Protein AF-A0A7S1RDR9-F1 (afdb_monomer_lite)

Sequence (151 aa):
TQREVLKDIGLEMDAVVDSVHASHREDQGEVDRATSLVANCDSQLSGIDASRENSHSRGSGHAQCRGTEQTLKAEMDAKCNLYHALVHGQKMPSCLPAYDPKPSLDALVGMHACLEKLVAWSVPLNASWAERKRECNEAAEKHGKMTEKCN

Foldseek 3Di:
DVVVVVVVVVVVVVVVVVVVVVVVVVVVVVVVVVVVVVVVVVVVVVVVVVVVVVVVVLVVVLVVLVVVLVVLVVQLVVLVVVLVCLVVVDDADPQADDDDPDDDPVRVVSNVVSVVVRCVRVVVSVVVNVVSVVSNVVSVVVSVVSVVVSD

Structure (mmCIF, N/CA/C/O backbone):
data_AF-A0A7S1RDR9-F1
#
_entry.id   AF-A0A7S1RDR9-F1
#
loop_
_atom_site.group_PDB
_atom_site.id
_atom_site.type_symbol
_atom_site.label_atom_id
_atom_site.label_alt_id
_atom_site.label_comp_id
_atom_site.label_asym_id
_atom_site.label_entity_id
_atom_site.label_seq_id
_atom_site.pdbx_PDB_ins_code
_atom_site.Cartn_x
_atom_site.Cartn_y
_atom_site.Cartn_z
_atom_site.occupancy
_atom_site.B_iso_or_equiv
_atom_site.auth_seq_id
_atom_site.auth_comp_id
_atom_site.auth_asym_id
_atom_site.auth_atom_id
_atom_site.pdbx_PDB_model_num
ATOM 1 N N . THR A 1 1 ? -53.525 -5.531 92.567 1.00 71.38 1 THR A N 1
ATOM 2 C CA . THR A 1 1 ? -54.566 -4.479 92.412 1.00 71.38 1 THR A CA 1
ATOM 3 C C . THR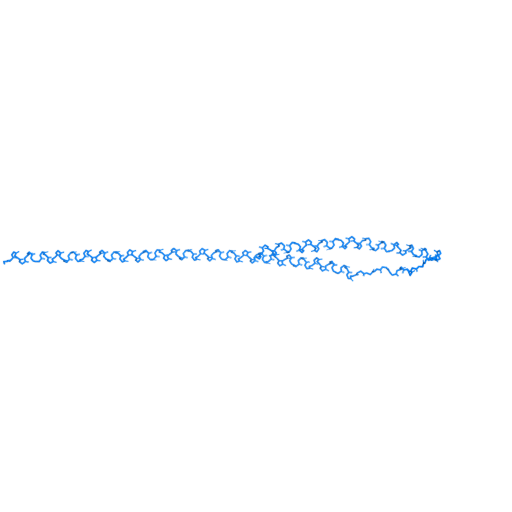 A 1 1 ? -54.708 -4.117 90.939 1.00 71.38 1 THR A C 1
ATOM 5 O O . THR A 1 1 ? -53.755 -4.308 90.199 1.00 71.38 1 THR A O 1
ATOM 8 N N . GLN A 1 2 ? -55.851 -3.584 90.479 1.00 73.25 2 GLN A N 1
ATOM 9 C CA . GLN A 1 2 ? -56.046 -3.140 89.075 1.00 73.25 2 GLN A CA 1
ATOM 10 C C . GLN A 1 2 ? -54.920 -2.219 88.561 1.00 73.25 2 GLN A C 1
ATOM 12 O O . GLN A 1 2 ? -54.588 -2.219 87.382 1.00 73.25 2 GLN A O 1
ATOM 17 N N . ARG A 1 3 ? -54.309 -1.458 89.472 1.00 76.94 3 ARG A N 1
ATOM 18 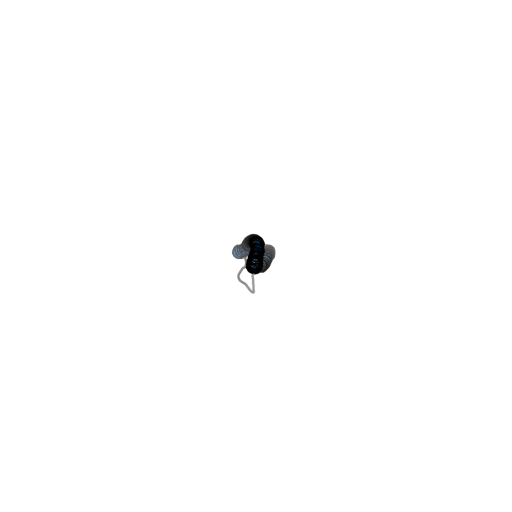C CA . ARG A 1 3 ? -53.209 -0.535 89.194 1.00 76.94 3 ARG A CA 1
ATOM 19 C C . ARG A 1 3 ? -51.888 -1.231 88.844 1.00 76.94 3 ARG A C 1
ATOM 21 O O . ARG A 1 3 ? -51.118 -0.676 88.075 1.00 76.94 3 ARG A O 1
ATOM 28 N N . GLU A 1 4 ? -51.631 -2.418 89.391 1.00 79.94 4 GLU A N 1
ATOM 29 C CA . GLU A 1 4 ? -50.456 -3.233 89.036 1.00 79.94 4 GLU A CA 1
ATOM 30 C C . GLU A 1 4 ? -50.623 -3.839 87.643 1.00 79.94 4 GLU A C 1
ATOM 32 O O . GLU A 1 4 ? -49.720 -3.729 86.829 1.00 79.94 4 GLU A O 1
ATOM 37 N N . VAL A 1 5 ? -51.821 -4.334 87.316 1.00 81.69 5 VAL A N 1
ATOM 38 C CA . VAL A 1 5 ? -52.129 -4.876 85.980 1.00 81.69 5 VAL A CA 1
ATOM 39 C C . VAL A 1 5 ? -51.944 -3.819 84.885 1.00 81.69 5 VAL A C 1
ATOM 41 O O . VAL A 1 5 ? -51.345 -4.095 83.854 1.00 81.69 5 VAL A O 1
ATOM 44 N N . LEU A 1 6 ? -52.407 -2.584 85.109 1.00 84.88 6 LEU A N 1
ATOM 45 C CA . LEU A 1 6 ? -52.197 -1.482 84.158 1.00 84.88 6 LEU A CA 1
ATOM 46 C C . LEU A 1 6 ? -50.719 -1.094 84.007 1.00 84.88 6 LEU A C 1
ATOM 48 O O . LEU A 1 6 ? -50.311 -0.651 82.937 1.00 84.88 6 LEU A O 1
ATOM 52 N N . LYS A 1 7 ? -49.924 -1.249 85.070 1.00 88.38 7 LYS A N 1
ATOM 53 C CA . LYS A 1 7 ? -48.483 -0.988 85.037 1.00 88.38 7 LYS A CA 1
ATOM 54 C C . LYS A 1 7 ? -47.752 -2.057 84.223 1.00 88.38 7 LYS A C 1
ATOM 56 O O . LYS A 1 7 ? -46.906 -1.700 83.412 1.00 88.38 7 LYS A O 1
ATOM 61 N N . ASP A 1 8 ? -48.110 -3.324 84.405 1.00 86.88 8 ASP A N 1
ATOM 62 C CA . ASP A 1 8 ? -47.525 -4.441 83.657 1.00 86.88 8 ASP A CA 1
ATOM 63 C C . ASP A 1 8 ? -47.877 -4.357 82.164 1.00 86.88 8 ASP A C 1
ATOM 65 O O . ASP A 1 8 ? -46.992 -4.490 81.325 1.00 86.88 8 ASP A O 1
ATOM 69 N N . ILE A 1 9 ? -49.125 -4.002 81.825 1.00 87.69 9 ILE A N 1
ATOM 70 C CA . ILE A 1 9 ? -49.530 -3.724 80.433 1.00 87.69 9 ILE A CA 1
ATOM 71 C C . ILE A 1 9 ? -48.696 -2.583 79.834 1.00 87.69 9 ILE A C 1
ATOM 73 O O . ILE A 1 9 ? -48.272 -2.676 78.687 1.00 87.69 9 ILE A O 1
ATOM 77 N N . GLY A 1 10 ? -48.445 -1.513 80.596 1.00 89.25 10 GLY A N 1
ATOM 78 C CA . GLY A 1 10 ? -47.599 -0.406 80.142 1.00 89.25 10 GLY A CA 1
ATOM 79 C C . GLY A 1 10 ? -46.177 -0.858 79.797 1.00 89.25 10 GLY A C 1
ATOM 80 O O . GLY A 1 10 ? -45.672 -0.512 78.735 1.00 89.25 10 GLY A O 1
ATOM 81 N N . LEU A 1 11 ? -45.574 -1.697 80.644 1.00 91.56 11 LEU A N 1
ATOM 82 C CA . LEU A 1 11 ? -44.238 -2.253 80.406 1.00 91.56 11 LEU A CA 1
ATOM 83 C C . LEU A 1 11 ? -44.195 -3.179 79.182 1.00 91.56 11 LEU A C 1
ATOM 85 O O . LEU A 1 11 ? -43.230 -3.141 78.421 1.00 91.56 11 LEU A O 1
ATOM 89 N N . GLU A 1 12 ? -45.231 -3.994 78.968 1.00 91.56 12 GLU A N 1
ATOM 90 C CA . GLU A 1 12 ? -45.335 -4.826 77.764 1.00 91.56 12 GLU A CA 1
ATOM 91 C C . GLU A 1 12 ? -45.514 -3.981 76.497 1.00 91.56 12 GLU A C 1
ATOM 93 O O . GLU A 1 12 ? -44.901 -4.280 75.473 1.00 91.56 12 GLU A O 1
ATOM 98 N N . MET A 1 13 ? -46.302 -2.900 76.556 1.00 92.56 13 MET A N 1
ATOM 99 C CA . MET A 1 13 ? -46.451 -1.981 75.425 1.00 92.56 13 MET A CA 1
ATOM 100 C C . MET A 1 13 ? -45.137 -1.280 75.080 1.00 92.56 13 MET A C 1
ATOM 102 O O . MET A 1 13 ? -44.799 -1.209 73.899 1.00 92.56 13 MET A O 1
ATOM 106 N N . ASP A 1 14 ? -44.378 -0.824 76.079 1.00 93.19 14 ASP A N 1
ATOM 107 C CA . ASP A 1 14 ? -43.055 -0.227 75.865 1.00 93.19 14 ASP A CA 1
ATOM 108 C C . ASP A 1 14 ? -42.096 -1.238 75.212 1.00 93.19 14 ASP A C 1
ATOM 110 O O . ASP A 1 14 ? -41.434 -0.919 74.225 1.00 93.19 14 ASP A O 1
ATOM 114 N N . ALA A 1 15 ? -42.095 -2.494 75.675 1.00 91.56 15 ALA A N 1
ATOM 115 C CA . ALA A 1 15 ? -41.287 -3.559 75.079 1.00 91.56 15 ALA A CA 1
ATOM 116 C C . ALA A 1 15 ? -41.675 -3.859 73.618 1.00 91.56 15 ALA A C 1
ATOM 118 O O . ALA A 1 15 ? -40.802 -4.088 72.776 1.00 91.56 15 ALA A O 1
ATOM 119 N N . VAL A 1 16 ? -42.973 -3.836 73.290 1.00 93.50 16 VAL A N 1
ATOM 120 C CA . VAL A 1 16 ? -43.458 -3.994 71.909 1.00 93.50 16 VAL A CA 1
ATOM 121 C C . VAL A 1 16 ? -43.028 -2.813 71.042 1.00 93.50 16 VAL A C 1
ATOM 123 O O . VAL A 1 16 ? -42.553 -3.030 69.929 1.00 93.50 16 VAL A O 1
ATOM 126 N N . VAL A 1 17 ? -43.151 -1.578 71.536 1.00 94.50 17 VAL A N 1
ATOM 127 C CA . VAL A 1 17 ? -42.715 -0.372 70.812 1.00 94.50 17 VAL A CA 1
ATOM 128 C C . VAL A 1 17 ? -41.214 -0.420 70.540 1.00 94.50 17 VAL A C 1
ATOM 130 O O . VAL A 1 17 ? -40.794 -0.183 69.407 1.00 94.50 17 VAL A O 1
ATOM 133 N N . ASP A 1 18 ? -40.409 -0.792 71.534 1.00 94.75 18 ASP A N 1
ATOM 134 C CA . ASP A 1 18 ? -38.961 -0.926 71.382 1.00 94.75 18 ASP A CA 1
ATOM 135 C C . ASP A 1 18 ? -38.592 -2.015 70.368 1.00 94.75 18 ASP A C 1
ATOM 137 O O . ASP A 1 18 ? -37.727 -1.796 69.514 1.00 94.75 18 ASP A O 1
ATOM 141 N N . SER A 1 19 ? -39.287 -3.158 70.403 1.00 93.50 19 SER A N 1
ATOM 142 C CA . SER A 1 19 ? -39.106 -4.235 69.425 1.00 93.50 19 SER A CA 1
ATOM 143 C C . SER A 1 19 ? -39.477 -3.784 68.013 1.00 93.50 19 SER A C 1
ATOM 145 O O . SER A 1 19 ? -38.722 -4.035 67.078 1.00 93.50 19 SER A O 1
ATOM 147 N N . VAL A 1 20 ? -40.604 -3.090 67.843 1.00 94.44 20 VAL A N 1
ATOM 148 C CA . VAL A 1 20 ? -41.055 -2.574 66.541 1.00 94.44 20 VAL A CA 1
ATOM 149 C C . VAL A 1 20 ? -40.081 -1.523 66.010 1.00 94.44 20 VAL A C 1
ATOM 151 O O . VAL A 1 20 ? -39.723 -1.550 64.835 1.00 94.44 20 VAL A O 1
ATOM 154 N N . HIS A 1 21 ? -39.577 -0.631 66.865 1.00 94.06 21 HIS A N 1
ATOM 155 C CA . HIS A 1 21 ? -38.541 0.330 66.486 1.00 94.06 21 HIS A CA 1
ATOM 156 C C . HIS A 1 21 ? -37.206 -0.329 66.132 1.00 94.06 21 HIS A C 1
ATOM 158 O O . HIS A 1 21 ? -36.460 0.214 65.313 1.00 94.06 21 HIS A O 1
ATOM 164 N N . ALA A 1 22 ? -36.852 -1.446 66.769 1.00 93.75 22 ALA A N 1
ATOM 165 C CA . ALA A 1 22 ? -35.671 -2.219 66.402 1.00 93.75 22 ALA A CA 1
ATOM 166 C C . ALA A 1 22 ? -35.857 -2.871 65.025 1.00 93.75 22 ALA A C 1
ATOM 168 O O . ALA A 1 22 ? -35.016 -2.663 64.152 1.00 93.75 22 ALA A O 1
ATOM 169 N N . SER A 1 23 ? -36.990 -3.545 64.799 1.00 93.88 23 SER A N 1
ATOM 170 C CA . SER A 1 23 ? -37.329 -4.156 63.508 1.00 93.88 23 SER A CA 1
ATOM 171 C C . SER A 1 23 ? -37.383 -3.129 62.379 1.00 93.88 23 SER A C 1
ATOM 173 O O . SER A 1 23 ? -36.736 -3.320 61.360 1.00 93.88 23 SER A O 1
ATOM 175 N N . HIS A 1 24 ? -38.034 -1.977 62.573 1.00 94.38 24 HIS A N 1
ATOM 176 C CA . HIS A 1 24 ? -38.062 -0.926 61.551 1.00 94.38 24 HIS A CA 1
ATOM 177 C C . HIS A 1 24 ? -36.674 -0.391 61.192 1.00 94.38 24 HIS A C 1
ATOM 179 O O . HIS A 1 24 ? -36.420 -0.071 60.033 1.00 94.38 24 HIS A O 1
ATOM 185 N N . ARG A 1 25 ? -35.768 -0.275 62.172 1.00 95.62 25 ARG A N 1
ATOM 186 C CA . ARG A 1 25 ? -34.383 0.139 61.907 1.00 95.62 25 ARG A CA 1
ATOM 187 C C . ARG A 1 25 ? -33.625 -0.912 61.102 1.00 95.62 25 ARG A C 1
ATOM 189 O O . ARG A 1 25 ? -32.847 -0.545 60.225 1.00 95.62 25 ARG A O 1
ATOM 196 N N . GLU A 1 26 ? -33.843 -2.189 61.393 1.00 95.38 26 GLU A N 1
ATOM 197 C CA . GLU A 1 26 ? -33.260 -3.295 60.633 1.00 95.38 26 GLU A CA 1
ATOM 198 C C . GLU A 1 26 ? -33.792 -3.330 59.195 1.00 95.38 26 GLU A C 1
ATOM 200 O O . GLU A 1 26 ? -32.991 -3.343 58.258 1.00 95.38 26 GLU A O 1
ATOM 205 N N . ASP A 1 27 ? -35.114 -3.234 59.027 1.00 95.94 27 ASP A N 1
ATOM 206 C CA . ASP A 1 27 ? -35.790 -3.202 57.729 1.00 95.94 27 ASP A CA 1
ATOM 207 C C . ASP A 1 27 ? -35.316 -2.021 56.880 1.00 95.94 27 ASP A C 1
ATOM 209 O O . ASP A 1 27 ? -34.969 -2.192 55.711 1.00 95.94 27 ASP A O 1
ATOM 213 N N . GLN A 1 28 ? -35.236 -0.821 57.467 1.00 96.00 28 GLN A N 1
ATOM 214 C CA . GLN A 1 28 ? -34.716 0.349 56.761 1.00 96.00 28 GLN A CA 1
ATOM 215 C C . GLN A 1 28 ? -33.254 0.141 56.356 1.00 96.00 28 GLN A C 1
ATOM 217 O O . GLN A 1 28 ? -32.875 0.461 55.232 1.00 96.00 28 GLN A O 1
ATOM 222 N N . GLY A 1 29 ? -32.446 -0.463 57.231 1.00 96.62 29 GLY A N 1
ATOM 223 C CA . GLY A 1 29 ? -31.072 -0.826 56.904 1.00 96.62 29 GLY A CA 1
ATOM 224 C C . GLY A 1 29 ? -30.973 -1.816 55.739 1.00 96.62 29 GLY A C 1
ATOM 225 O O . GLY A 1 29 ? -30.054 -1.706 54.928 1.00 96.62 29 GLY A O 1
ATOM 226 N N . GLU A 1 30 ? -31.901 -2.769 55.626 1.00 95.00 30 GLU A N 1
ATOM 227 C CA . GLU A 1 30 ? -31.958 -3.711 54.502 1.00 95.00 30 GLU A CA 1
ATOM 228 C C . GLU A 1 30 ? -32.397 -3.023 53.203 1.00 95.00 30 GLU A C 1
ATOM 230 O O . GLU A 1 30 ? -31.774 -3.228 52.159 1.00 95.00 30 GLU A O 1
ATOM 235 N N . VAL A 1 31 ? -33.396 -2.138 53.266 1.00 96.75 31 VAL A N 1
ATOM 236 C CA . VAL A 1 31 ? -33.828 -1.316 52.124 1.00 96.75 31 VAL A CA 1
ATOM 237 C C . VAL A 1 31 ? -32.690 -0.426 51.619 1.00 96.75 31 VAL A C 1
ATOM 239 O O . VAL A 1 31 ? -32.458 -0.348 50.409 1.00 96.75 31 VAL A O 1
ATOM 242 N N . ASP A 1 32 ? -31.932 0.202 52.517 1.00 96.00 32 ASP A N 1
ATOM 243 C CA . ASP A 1 32 ? -30.799 1.059 52.160 1.00 96.00 32 ASP A CA 1
ATOM 244 C C . ASP A 1 32 ? -29.666 0.248 51.506 1.00 96.00 32 ASP A C 1
ATOM 246 O O . ASP A 1 32 ? -29.078 0.675 50.502 1.00 96.00 32 ASP A O 1
ATOM 250 N N . ARG A 1 33 ? -29.386 -0.960 52.024 1.00 94.88 33 ARG A N 1
ATOM 251 C CA . ARG A 1 33 ? -28.429 -1.904 51.420 1.00 94.88 33 ARG A CA 1
ATOM 252 C C . ARG A 1 33 ? -28.871 -2.338 50.025 1.00 94.88 33 ARG A C 1
ATOM 254 O O . ARG A 1 33 ? -28.064 -2.287 49.096 1.00 94.88 33 ARG A O 1
ATOM 261 N N . ALA A 1 34 ? -30.136 -2.723 49.860 1.00 94.50 34 ALA A N 1
ATOM 262 C CA . ALA A 1 34 ? -30.693 -3.133 48.573 1.00 94.50 34 ALA A CA 1
ATOM 263 C C . ALA A 1 34 ? -30.660 -1.985 47.551 1.00 94.50 34 ALA A C 1
ATOM 265 O O . ALA A 1 34 ? -30.233 -2.177 46.414 1.00 94.50 34 ALA A O 1
ATOM 266 N N . THR A 1 35 ? -31.019 -0.771 47.973 1.00 94.25 35 THR A N 1
ATOM 267 C CA . THR A 1 35 ? -30.955 0.434 47.133 1.00 94.25 35 THR A CA 1
ATOM 268 C C . THR A 1 35 ? -29.523 0.718 46.682 1.00 94.25 35 THR A C 1
ATOM 270 O O . THR A 1 35 ? -29.283 0.984 45.505 1.00 94.25 35 THR A O 1
ATOM 273 N N . SER A 1 36 ? -28.553 0.596 47.592 1.00 93.19 36 SER A N 1
ATOM 274 C CA . SER A 1 36 ? -27.130 0.780 47.275 1.00 93.19 36 SER A CA 1
ATOM 275 C C . SER A 1 36 ? -26.617 -0.272 46.285 1.00 93.19 36 SER A C 1
ATOM 277 O O . SER A 1 36 ? -25.849 0.050 45.379 1.00 93.19 36 SER A O 1
ATOM 279 N N . LEU A 1 37 ? -27.058 -1.528 46.422 1.00 92.75 37 LEU A N 1
ATOM 280 C CA . LEU A 1 37 ? -26.743 -2.607 45.482 1.00 92.75 37 LEU A CA 1
ATOM 281 C C . LEU A 1 37 ? -27.304 -2.329 44.082 1.00 92.75 37 LEU A C 1
ATOM 283 O O . LEU A 1 37 ? -26.565 -2.452 43.107 1.00 92.75 37 LEU A O 1
ATOM 287 N N . VAL A 1 38 ? -28.567 -1.902 43.980 1.00 91.62 38 VAL A N 1
ATOM 288 C CA . VAL A 1 38 ? -29.200 -1.545 42.697 1.00 91.62 38 VAL A CA 1
ATOM 289 C C . VAL A 1 38 ? -28.477 -0.369 42.036 1.00 91.62 38 VAL A C 1
ATOM 291 O O . VAL A 1 38 ? -28.118 -0.457 40.864 1.00 91.62 38 VAL A O 1
ATOM 294 N N . ALA A 1 39 ? -28.178 0.693 42.790 1.00 86.69 39 ALA A N 1
ATOM 295 C CA . ALA A 1 39 ? -27.434 1.843 42.272 1.00 86.69 39 ALA A CA 1
ATOM 296 C C . ALA A 1 39 ? -26.028 1.452 41.772 1.00 86.69 39 ALA A C 1
ATOM 298 O O . ALA A 1 39 ? -25.573 1.923 40.727 1.00 86.69 39 ALA A O 1
ATOM 299 N N . ASN A 1 40 ? -25.349 0.543 42.481 1.00 86.56 40 ASN A N 1
ATOM 300 C CA . ASN A 1 40 ? -24.068 0.003 42.033 1.00 86.56 40 ASN A CA 1
ATOM 301 C C . ASN A 1 40 ? -24.208 -0.811 40.739 1.00 86.56 40 ASN A C 1
ATOM 303 O O . ASN A 1 40 ? -23.366 -0.663 39.851 1.00 86.56 40 ASN A O 1
ATOM 307 N N . CYS A 1 41 ? -25.259 -1.622 40.586 1.00 86.31 41 CYS A N 1
ATOM 308 C CA . CYS A 1 41 ? -25.525 -2.337 39.335 1.00 86.31 41 CYS A CA 1
ATOM 309 C C . CYS A 1 41 ? -25.732 -1.378 38.154 1.00 86.31 41 CYS A C 1
ATOM 311 O O . CYS A 1 41 ? -25.104 -1.571 37.113 1.00 86.31 41 CYS A O 1
ATOM 313 N N . ASP A 1 42 ? -26.517 -0.311 38.319 1.00 83.06 42 ASP A N 1
ATOM 314 C CA . ASP A 1 42 ? -26.727 0.698 37.268 1.00 83.06 42 ASP A CA 1
ATOM 315 C C . ASP A 1 42 ? -25.413 1.371 36.834 1.00 83.06 42 ASP A C 1
ATOM 317 O O . ASP A 1 42 ? -25.161 1.577 35.639 1.00 83.06 42 ASP A O 1
ATOM 321 N N . SER A 1 43 ? -24.524 1.658 37.791 1.00 78.44 43 SER A N 1
ATOM 322 C CA . SER A 1 43 ? -23.199 2.218 37.495 1.00 78.44 43 SER A CA 1
ATOM 323 C C . SER A 1 43 ? -22.299 1.248 36.711 1.00 78.44 43 SER A C 1
ATOM 325 O O . SER A 1 43 ? -21.535 1.661 35.838 1.00 78.44 43 SER A O 1
ATOM 327 N N . GLN A 1 44 ? -22.412 -0.060 36.969 1.00 82.44 44 GLN A N 1
ATOM 328 C CA . GLN A 1 44 ? -21.670 -1.079 36.226 1.00 82.44 44 GLN A CA 1
ATOM 329 C C . GLN A 1 44 ? -22.223 -1.260 34.808 1.00 82.44 44 GLN A C 1
ATOM 331 O O . GLN A 1 44 ? -21.443 -1.376 33.861 1.00 82.44 44 GLN A O 1
ATOM 336 N N . LEU A 1 45 ? -23.549 -1.231 34.639 1.00 81.69 45 LEU A N 1
ATOM 337 C CA . LEU A 1 45 ? -24.208 -1.341 33.333 1.00 81.69 45 LEU A CA 1
ATOM 338 C C . LEU A 1 45 ? -23.835 -0.182 32.402 1.00 81.69 45 LEU A C 1
ATOM 340 O O . LEU A 1 45 ? -23.487 -0.401 31.243 1.00 81.69 45 LEU A O 1
ATOM 344 N N . SER A 1 46 ? -23.800 1.042 32.923 1.00 78.19 46 SER A N 1
ATOM 345 C CA . SER A 1 46 ? -23.368 2.214 32.149 1.00 78.19 46 SER A CA 1
ATOM 346 C C . SER A 1 46 ? -21.892 2.134 31.718 1.00 78.19 46 SER A C 1
ATOM 348 O O . SER A 1 46 ? -21.544 2.552 30.610 1.00 78.19 46 SER A O 1
ATOM 350 N N . GLY A 1 47 ? -21.025 1.510 32.523 1.00 80.69 47 GLY A N 1
ATOM 351 C CA . GLY A 1 47 ? -19.647 1.189 32.129 1.00 80.69 47 GLY A CA 1
ATOM 352 C C . GLY A 1 47 ? -19.545 0.157 30.994 1.00 80.69 47 GLY A C 1
ATOM 353 O O . GLY A 1 47 ? -18.638 0.244 30.154 1.00 80.69 47 GLY A O 1
ATOM 354 N N . ILE A 1 48 ? -20.483 -0.794 30.930 1.00 83.81 48 ILE A N 1
ATOM 355 C CA . ILE A 1 48 ? -20.572 -1.793 29.853 1.00 83.81 48 ILE A CA 1
ATOM 356 C C . ILE A 1 48 ? -20.972 -1.123 28.537 1.00 83.81 48 ILE A C 1
ATOM 358 O O . ILE A 1 48 ? -20.313 -1.356 27.523 1.00 83.81 48 ILE A O 1
ATOM 362 N N . ASP A 1 49 ? -21.981 -0.251 28.545 1.00 82.88 49 ASP A N 1
ATOM 363 C CA . ASP A 1 49 ? -22.417 0.462 27.338 1.00 82.88 49 ASP A CA 1
ATOM 364 C C . ASP A 1 49 ? -21.316 1.374 26.782 1.00 82.88 49 ASP A C 1
ATOM 366 O O . ASP A 1 49 ? -21.018 1.335 25.584 1.00 82.88 49 ASP A O 1
ATOM 370 N N . ALA A 1 50 ? -20.627 2.120 27.651 1.00 83.00 50 ALA A N 1
ATOM 371 C CA . ALA A 1 50 ? -19.477 2.928 27.249 1.00 83.00 50 ALA A CA 1
ATOM 372 C C . ALA A 1 50 ? -18.338 2.067 26.667 1.00 83.00 50 ALA A C 1
ATOM 374 O O . ALA A 1 50 ? -17.707 2.435 25.672 1.00 83.00 50 ALA A O 1
ATOM 375 N N . SER A 1 51 ? -18.081 0.892 27.250 1.00 84.94 51 SER A N 1
ATOM 376 C CA . SER A 1 51 ? -17.081 -0.053 26.733 1.00 84.94 51 SER A CA 1
ATOM 377 C C . SER A 1 51 ? -17.488 -0.653 25.387 1.00 84.94 51 SER A C 1
ATOM 379 O O . SER A 1 51 ? -16.632 -0.832 24.513 1.00 84.94 51 SER A O 1
ATOM 381 N N . ARG A 1 52 ? -18.783 -0.922 25.185 1.00 86.31 52 ARG A N 1
ATOM 382 C CA . ARG A 1 52 ? -19.342 -1.404 23.918 1.00 86.31 52 ARG A CA 1
ATOM 383 C C . ARG A 1 52 ? -19.156 -0.370 22.817 1.00 86.31 52 ARG A C 1
ATOM 385 O O . ARG A 1 52 ? -18.645 -0.714 21.754 1.00 86.31 52 ARG A O 1
ATOM 392 N N . GLU A 1 53 ? -19.515 0.883 23.083 1.00 85.50 53 GLU A N 1
ATOM 393 C CA . GLU A 1 53 ? -19.389 1.976 22.115 1.00 85.50 53 GLU A CA 1
ATOM 394 C C . GLU A 1 53 ? -17.922 2.224 21.740 1.00 85.50 53 GLU A C 1
ATOM 396 O O . GLU A 1 53 ? -17.572 2.290 20.561 1.00 85.50 53 GLU A O 1
ATOM 401 N N . ASN A 1 54 ? -17.027 2.237 22.732 1.00 88.56 54 ASN A N 1
ATOM 402 C CA . ASN A 1 54 ? -15.588 2.341 22.492 1.00 88.56 54 ASN A CA 1
ATOM 403 C C . ASN A 1 54 ? -15.054 1.178 21.647 1.00 88.56 54 ASN A C 1
ATOM 405 O O . ASN A 1 54 ? -14.251 1.390 20.736 1.00 88.56 54 ASN A O 1
ATOM 409 N N . SER A 1 55 ? -15.497 -0.049 21.927 1.00 88.75 55 SER A N 1
ATOM 410 C CA . SER A 1 55 ? -15.107 -1.236 21.159 1.00 88.75 55 SER A CA 1
ATOM 411 C C . SER A 1 55 ? -15.606 -1.166 19.716 1.00 88.75 55 SER A C 1
ATOM 413 O O . SER A 1 55 ? -14.841 -1.443 18.793 1.00 88.75 55 SER A O 1
ATOM 415 N N . HIS A 1 56 ? -16.852 -0.735 19.508 1.00 90.56 56 HIS A N 1
ATOM 416 C CA . HIS A 1 56 ? -17.428 -0.557 18.179 1.00 90.56 56 HIS A CA 1
ATOM 417 C C . HIS A 1 56 ? -16.686 0.524 17.382 1.00 90.56 56 HIS A C 1
ATOM 419 O O . HIS A 1 56 ? -16.274 0.286 16.247 1.00 90.56 56 HIS A O 1
ATOM 425 N N . SER A 1 57 ? -16.445 1.687 17.993 1.00 90.00 57 SER A N 1
ATOM 426 C CA . SER A 1 57 ? -15.697 2.792 17.384 1.00 90.00 57 SER A CA 1
ATOM 427 C C . SER A 1 57 ? -14.280 2.367 16.980 1.00 90.00 57 SER A C 1
ATOM 429 O O . SER A 1 57 ? -13.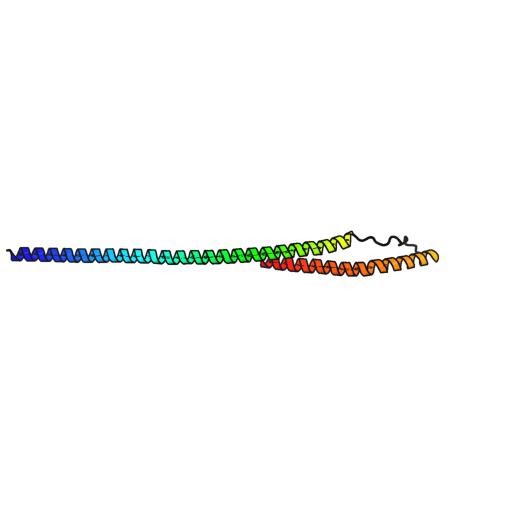866 2.575 15.837 1.00 90.00 57 SER A O 1
ATOM 431 N N . ARG A 1 58 ? -13.559 1.667 17.868 1.00 89.44 58 ARG A N 1
ATOM 432 C CA . ARG A 1 58 ? -12.235 1.099 17.560 1.00 89.44 58 ARG A CA 1
ATOM 433 C C . ARG A 1 58 ? -12.293 0.071 16.434 1.00 89.44 58 ARG A C 1
ATOM 435 O O . ARG A 1 58 ? -11.449 0.111 15.542 1.00 89.44 58 ARG A O 1
ATOM 442 N N . GLY A 1 59 ? -13.290 -0.813 16.449 1.00 91.31 59 GLY A N 1
ATOM 443 C CA . GLY A 1 59 ? -13.503 -1.809 15.399 1.00 91.31 59 GLY A CA 1
ATOM 444 C C . GLY A 1 59 ? -13.741 -1.166 14.032 1.00 91.31 59 GLY A C 1
ATOM 445 O O . GLY A 1 59 ? -13.074 -1.519 13.062 1.00 91.31 59 GLY A O 1
ATOM 446 N N . SER A 1 60 ? -14.623 -0.166 13.966 1.00 93.44 60 SER A N 1
ATOM 447 C CA . SER A 1 60 ? -14.889 0.599 12.744 1.00 93.44 60 SER A CA 1
ATOM 448 C C . SER A 1 60 ? -13.647 1.352 12.260 1.00 93.44 60 SER A C 1
ATOM 450 O O . SER A 1 60 ? -13.341 1.335 11.068 1.00 93.44 60 SER A O 1
ATOM 452 N N . GLY A 1 61 ? -12.901 1.980 13.174 1.00 93.56 61 GLY A N 1
ATOM 453 C CA . GLY A 1 61 ? -11.656 2.675 12.849 1.00 93.56 61 GLY A CA 1
ATOM 454 C C . GLY A 1 61 ? -10.593 1.733 12.282 1.00 93.56 61 GLY A C 1
ATOM 455 O O . GLY A 1 61 ? -9.972 2.038 11.263 1.00 93.56 61 GLY A O 1
ATOM 456 N N . HIS A 1 62 ? -10.426 0.551 12.880 1.00 94.81 62 HIS A N 1
ATOM 457 C CA . HIS A 1 62 ? -9.503 -0.460 12.368 1.00 94.81 62 HIS A CA 1
ATOM 458 C C . HIS A 1 62 ? -9.950 -0.999 11.002 1.00 94.81 62 HIS A C 1
ATOM 460 O O . HIS A 1 62 ? -9.130 -1.097 10.092 1.00 94.81 62 HIS A O 1
ATOM 466 N N . ALA A 1 63 ? -11.245 -1.269 10.806 1.00 95.19 63 ALA A N 1
ATOM 467 C CA . ALA A 1 63 ? -11.778 -1.704 9.514 1.00 95.19 63 ALA A CA 1
ATOM 468 C C . ALA A 1 63 ? -11.524 -0.668 8.403 1.00 95.19 63 ALA A C 1
ATOM 470 O O . ALA A 1 63 ? -11.073 -1.022 7.313 1.00 95.19 63 ALA A O 1
ATOM 471 N N . GLN A 1 64 ? -11.730 0.622 8.690 1.00 96.88 64 GLN A N 1
ATOM 472 C CA . GLN A 1 64 ? -11.406 1.707 7.760 1.00 96.88 64 GLN A CA 1
ATOM 473 C C . GLN A 1 64 ? -9.900 1.775 7.457 1.00 96.88 64 GLN A C 1
ATOM 475 O O . GLN A 1 64 ? -9.502 1.986 6.306 1.00 96.88 64 GLN A O 1
ATOM 480 N N . CYS A 1 65 ? -9.061 1.570 8.477 1.00 97.25 65 CYS A N 1
ATOM 481 C CA . CYS A 1 65 ? -7.612 1.499 8.319 1.00 97.25 65 CYS A CA 1
ATOM 482 C C . CYS A 1 65 ? -7.225 0.373 7.348 1.00 97.25 65 CYS A C 1
ATOM 484 O O . CYS A 1 65 ? -6.567 0.633 6.340 1.00 97.25 65 CYS A O 1
ATOM 486 N N . ARG A 1 66 ? -7.735 -0.845 7.578 1.00 97.31 66 ARG A N 1
ATOM 487 C CA . ARG A 1 66 ? -7.504 -2.017 6.718 1.00 97.31 66 ARG A CA 1
ATOM 488 C C . ARG A 1 66 ? -7.998 -1.817 5.285 1.00 97.31 66 ARG A C 1
ATOM 490 O O . ARG A 1 66 ? -7.316 -2.217 4.348 1.00 97.31 66 ARG A O 1
ATOM 497 N N . GLY A 1 67 ? -9.136 -1.150 5.088 1.00 97.88 67 GLY A N 1
ATOM 498 C CA . GLY A 1 67 ? -9.624 -0.812 3.744 1.00 97.88 67 GLY A CA 1
ATOM 499 C C . GLY A 1 67 ? -8.681 0.132 2.985 1.00 97.88 67 GLY A C 1
ATOM 500 O O . GLY A 1 67 ? -8.441 -0.028 1.784 1.00 97.88 67 GLY A O 1
ATOM 501 N N . THR A 1 68 ? -8.082 1.090 3.694 1.00 97.81 68 THR A N 1
ATOM 502 C CA . THR A 1 68 ? -7.079 1.997 3.116 1.00 97.81 68 THR A CA 1
ATOM 503 C C . THR A 1 68 ? -5.773 1.259 2.809 1.00 97.81 68 THR A C 1
ATOM 505 O O . THR A 1 68 ? -5.220 1.421 1.723 1.00 97.81 68 THR A O 1
ATOM 508 N N . GLU A 1 69 ? -5.303 0.409 3.728 1.00 97.69 69 GLU A N 1
ATOM 509 C CA . GLU A 1 69 ? -4.135 -0.462 3.533 1.00 97.69 69 GLU A CA 1
ATOM 510 C C . GLU A 1 69 ? -4.301 -1.351 2.292 1.00 97.69 69 GLU A C 1
ATOM 512 O O . GLU A 1 69 ? -3.416 -1.390 1.439 1.00 97.69 69 GLU A O 1
ATOM 517 N N . GLN A 1 70 ? -5.468 -1.981 2.123 1.00 98.12 70 GLN A N 1
ATOM 518 C CA . GLN A 1 70 ? -5.778 -2.804 0.952 1.00 98.12 70 GLN A CA 1
ATOM 519 C C . GLN A 1 70 ? -5.718 -2.006 -0.358 1.00 98.12 70 GLN A C 1
ATOM 521 O O . GLN A 1 70 ? -5.196 -2.496 -1.361 1.00 98.12 70 GLN A O 1
ATOM 526 N N . THR A 1 71 ? -6.228 -0.773 -0.356 1.00 98.25 71 THR A N 1
ATOM 527 C CA . THR A 1 71 ? -6.182 0.105 -1.534 1.00 98.25 71 THR A CA 1
ATOM 528 C C . THR A 1 71 ? -4.737 0.442 -1.908 1.00 98.25 71 THR A C 1
ATOM 530 O O . THR A 1 71 ? -4.352 0.316 -3.070 1.00 98.25 71 THR A O 1
ATOM 533 N N . LEU A 1 72 ? -3.909 0.793 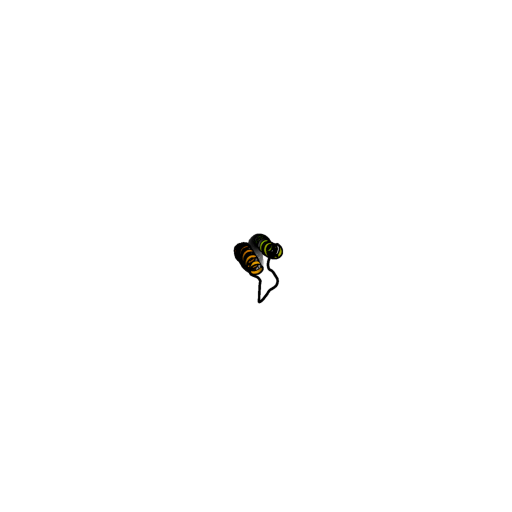-0.918 1.00 98.25 72 LEU A N 1
ATOM 534 C CA . LEU A 1 72 ? -2.485 1.071 -1.124 1.00 98.25 72 LEU A CA 1
ATOM 535 C C . LEU A 1 72 ? -1.708 -0.172 -1.561 1.00 98.25 72 LEU A C 1
ATOM 537 O O . LEU A 1 72 ? -0.796 -0.067 -2.378 1.00 98.25 72 LEU A O 1
ATOM 541 N N . LYS A 1 73 ? -2.086 -1.357 -1.069 1.00 98.25 73 LYS A N 1
ATOM 542 C CA . LYS A 1 73 ? -1.515 -2.622 -1.530 1.00 98.25 73 LYS A CA 1
ATOM 543 C C . LYS A 1 73 ? -1.784 -2.843 -3.016 1.00 98.25 73 LYS A C 1
ATOM 545 O O . LYS A 1 73 ? -0.861 -3.174 -3.754 1.00 98.25 73 LYS A O 1
ATOM 550 N N . ALA A 1 74 ? -3.024 -2.645 -3.459 1.00 98.50 74 ALA A N 1
ATOM 551 C CA . ALA A 1 74 ? -3.381 -2.790 -4.866 1.00 98.50 74 ALA A CA 1
ATOM 552 C C . ALA A 1 74 ? -2.620 -1.787 -5.754 1.00 98.50 74 ALA A C 1
ATOM 554 O O . ALA A 1 74 ? -2.149 -2.152 -6.831 1.00 98.50 74 ALA A O 1
ATOM 555 N N . GLU A 1 75 ? -2.450 -0.544 -5.289 1.00 98.19 75 GLU A N 1
ATOM 556 C CA . GLU A 1 75 ? -1.641 0.467 -5.977 1.00 98.19 75 GLU A CA 1
ATOM 557 C C . GLU A 1 75 ? -0.165 0.050 -6.072 1.00 98.19 75 GLU A C 1
ATOM 559 O O . GLU A 1 75 ? 0.420 0.101 -7.157 1.00 98.19 75 GLU A O 1
ATOM 564 N N . MET A 1 76 ? 0.423 -0.411 -4.964 1.00 98.50 76 MET A N 1
ATOM 565 C CA . MET A 1 76 ? 1.792 -0.930 -4.921 1.00 98.50 76 MET A CA 1
ATOM 566 C C . MET A 1 76 ? 1.977 -2.082 -5.908 1.00 98.50 76 MET A C 1
ATOM 568 O O . MET A 1 76 ? 2.872 -2.023 -6.753 1.00 98.50 76 MET A O 1
ATOM 572 N N . ASP A 1 77 ? 1.110 -3.093 -5.847 1.00 98.44 77 ASP A N 1
ATOM 573 C CA . ASP A 1 77 ? 1.175 -4.257 -6.729 1.00 98.44 77 ASP A CA 1
ATOM 574 C C . ASP A 1 77 ? 1.080 -3.816 -8.204 1.00 98.44 77 ASP A C 1
ATOM 576 O O . ASP A 1 77 ? 1.878 -4.246 -9.038 1.00 98.44 77 ASP A O 1
ATOM 580 N N . ALA A 1 78 ? 0.181 -2.882 -8.539 1.00 98.44 78 ALA A N 1
ATOM 581 C CA . ALA A 1 78 ? 0.056 -2.344 -9.894 1.00 98.44 78 ALA A CA 1
ATOM 582 C C . ALA A 1 78 ? 1.328 -1.617 -10.371 1.00 98.44 78 ALA A C 1
ATOM 584 O O . ALA A 1 78 ? 1.820 -1.886 -11.471 1.00 98.44 78 ALA A O 1
ATOM 585 N N . LYS A 1 79 ? 1.891 -0.714 -9.558 1.00 98.12 79 LYS A N 1
ATOM 586 C CA . LYS A 1 79 ? 3.104 0.046 -9.910 1.00 98.12 79 LYS A CA 1
ATOM 587 C C . LYS A 1 79 ? 4.327 -0.857 -10.043 1.00 98.12 79 LYS A C 1
ATOM 589 O O . LYS A 1 79 ? 5.091 -0.725 -11.001 1.00 98.12 79 LYS A O 1
ATOM 594 N N . CYS A 1 80 ? 4.489 -1.815 -9.137 1.00 98.12 80 CYS A N 1
ATOM 595 C CA . CYS A 1 80 ? 5.596 -2.760 -9.189 1.00 98.12 80 CYS A CA 1
ATOM 596 C C . CYS A 1 80 ? 5.462 -3.741 -10.361 1.00 98.12 80 CYS A C 1
ATOM 598 O O . CYS A 1 80 ? 6.456 -4.030 -11.026 1.00 98.12 80 CYS A O 1
ATOM 600 N N . ASN A 1 81 ? 4.246 -4.162 -10.718 1.00 98.06 81 ASN A N 1
ATOM 601 C CA . ASN A 1 81 ? 4.022 -4.965 -11.922 1.00 98.06 81 ASN A CA 1
ATOM 602 C C . ASN A 1 81 ? 4.406 -4.217 -13.205 1.00 98.06 81 ASN A C 1
ATOM 604 O O . ASN A 1 81 ? 4.998 -4.820 -14.097 1.00 98.06 81 ASN A O 1
ATOM 608 N N . LEU A 1 82 ? 4.142 -2.907 -13.300 1.00 96.81 82 LEU A N 1
ATOM 609 C CA . LEU A 1 82 ? 4.595 -2.095 -14.439 1.00 96.81 82 LEU A CA 1
ATOM 610 C C . LEU A 1 82 ? 6.123 -2.026 -14.527 1.00 96.81 82 LEU A C 1
ATOM 612 O O . LEU A 1 82 ? 6.679 -2.115 -15.622 1.00 96.81 82 LEU A O 1
ATOM 616 N N . TYR A 1 83 ? 6.804 -1.897 -13.388 1.00 96.75 83 TYR A N 1
ATOM 617 C CA . TYR A 1 83 ? 8.263 -1.960 -13.322 1.00 96.75 83 TYR A CA 1
ATOM 618 C C . TYR A 1 83 ? 8.792 -3.319 -13.802 1.00 96.75 83 TYR A C 1
ATOM 620 O O . TYR A 1 83 ? 9.645 -3.367 -14.688 1.00 96.75 83 TYR A O 1
ATOM 628 N N . HIS A 1 84 ? 8.242 -4.424 -13.294 1.00 95.75 84 HIS A N 1
ATOM 629 C CA . HIS A 1 84 ? 8.624 -5.771 -13.722 1.00 95.75 84 HIS A CA 1
ATOM 630 C C . HIS A 1 84 ? 8.358 -6.005 -15.213 1.00 95.75 84 HIS A C 1
ATOM 632 O O . HIS A 1 84 ? 9.236 -6.487 -15.928 1.00 95.75 84 HIS A O 1
ATOM 638 N N . ALA A 1 85 ? 7.179 -5.622 -15.704 1.00 95.69 85 ALA A N 1
ATOM 639 C CA . ALA A 1 85 ? 6.817 -5.752 -17.111 1.00 95.69 85 ALA A CA 1
ATOM 640 C C . ALA A 1 85 ? 7.762 -4.955 -18.017 1.00 95.69 85 ALA A C 1
ATOM 642 O O . ALA A 1 85 ? 8.161 -5.453 -19.070 1.00 95.69 85 ALA A O 1
ATOM 643 N N . LEU A 1 86 ? 8.171 -3.752 -17.595 1.00 94.19 86 LEU A N 1
ATOM 644 C CA . LEU A 1 86 ? 9.152 -2.963 -18.331 1.00 94.19 86 LEU A CA 1
ATOM 645 C C . LEU A 1 86 ? 10.477 -3.716 -18.447 1.00 94.19 86 LEU A C 1
ATOM 647 O O . LEU A 1 86 ? 10.987 -3.805 -19.555 1.00 94.19 86 LEU A O 1
ATOM 651 N N . VAL A 1 87 ? 11.001 -4.275 -17.350 1.00 89.62 87 VAL A N 1
ATOM 652 C CA . VAL A 1 87 ? 12.288 -4.998 -17.330 1.00 89.62 87 VAL A CA 1
ATOM 653 C C . VAL A 1 87 ? 12.242 -6.262 -18.187 1.00 89.62 87 VAL A C 1
ATOM 655 O O . VAL A 1 87 ? 13.165 -6.517 -18.957 1.00 89.62 87 VAL A O 1
ATOM 658 N N . HIS A 1 88 ? 11.163 -7.041 -18.093 1.00 90.88 88 HIS A N 1
ATOM 659 C CA . HIS A 1 88 ? 11.029 -8.298 -18.833 1.00 90.88 88 HIS A CA 1
ATOM 660 C C . HIS A 1 88 ? 10.660 -8.109 -20.312 1.00 90.88 88 HIS A C 1
ATOM 662 O O . HIS A 1 88 ? 10.933 -8.989 -21.126 1.00 90.88 88 HIS A O 1
ATOM 668 N N . GLY A 1 89 ? 10.043 -6.982 -20.675 1.00 89.44 89 GLY A N 1
ATOM 669 C CA . GLY A 1 89 ? 9.556 -6.722 -22.031 1.00 89.44 89 GLY A CA 1
ATOM 670 C C . GLY A 1 89 ? 10.603 -6.187 -23.012 1.00 89.44 89 GLY A C 1
ATOM 671 O O . GLY A 1 89 ? 10.308 -6.078 -24.203 1.00 89.44 89 GLY A O 1
ATOM 672 N N . GLN A 1 90 ? 11.808 -5.834 -22.555 1.00 88.69 90 GLN A N 1
ATOM 673 C CA . GLN A 1 90 ? 12.803 -5.215 -23.432 1.00 88.69 90 GLN A CA 1
ATOM 674 C C . GLN A 1 90 ? 13.555 -6.217 -24.296 1.00 88.69 90 GLN A C 1
ATOM 676 O O . GLN A 1 90 ? 14.009 -7.262 -23.837 1.00 88.69 90 GLN A O 1
ATOM 681 N N . LYS A 1 91 ? 13.784 -5.821 -25.550 1.00 88.06 91 LYS A N 1
ATOM 682 C CA . LYS A 1 91 ? 14.707 -6.491 -26.466 1.00 88.06 91 LYS A CA 1
ATOM 683 C C . LYS A 1 91 ? 15.790 -5.509 -26.878 1.00 88.06 91 LYS A C 1
ATOM 685 O O . LYS A 1 91 ? 15.501 -4.490 -27.498 1.00 88.06 91 LYS A O 1
ATOM 690 N N . MET A 1 92 ? 17.027 -5.829 -26.522 1.00 86.56 92 MET A N 1
ATOM 691 C CA . MET A 1 92 ? 18.187 -5.050 -26.934 1.00 86.56 92 MET A CA 1
ATOM 692 C C . MET A 1 92 ? 18.357 -5.121 -28.463 1.00 86.56 92 MET A C 1
ATOM 694 O O . MET A 1 92 ? 18.131 -6.188 -29.046 1.00 86.56 92 MET A O 1
ATOM 698 N N . PRO A 1 93 ? 18.777 -4.029 -29.127 1.00 88.81 93 PRO A N 1
ATOM 699 C CA . PRO A 1 93 ? 19.165 -4.069 -30.531 1.00 88.81 93 PRO A CA 1
ATOM 700 C C . PRO A 1 93 ? 20.227 -5.147 -30.792 1.00 88.81 93 PRO A C 1
ATOM 702 O O . PRO A 1 93 ? 21.268 -5.179 -30.142 1.00 88.81 93 PRO A O 1
ATOM 705 N N . SER A 1 94 ? 19.984 -6.016 -31.774 1.00 89.81 94 SER A N 1
ATOM 706 C CA . SER A 1 94 ? 20.861 -7.150 -32.110 1.00 89.81 94 SER A CA 1
ATOM 707 C C . SER A 1 94 ? 21.996 -6.796 -33.075 1.00 89.81 94 SER A C 1
ATOM 709 O O . SER A 1 94 ? 22.648 -7.684 -33.613 1.00 89.81 94 SER A O 1
ATOM 711 N N . CYS A 1 95 ? 22.190 -5.513 -33.373 1.00 89.25 95 CYS A N 1
ATOM 712 C CA . CYS A 1 95 ? 23.108 -5.070 -34.419 1.00 89.25 95 CYS A CA 1
ATOM 713 C C . CYS A 1 95 ? 24.579 -5.054 -33.987 1.00 89.25 95 CYS A C 1
ATOM 715 O O . CYS A 1 95 ? 25.427 -4.727 -34.813 1.00 89.25 95 CYS A O 1
ATOM 717 N N . LEU A 1 96 ? 24.875 -5.317 -32.706 1.00 84.12 96 LEU A N 1
ATOM 718 C CA . LEU A 1 96 ? 26.226 -5.187 -32.172 1.00 84.12 96 LEU A CA 1
ATOM 719 C C . LEU A 1 96 ? 27.058 -6.373 -32.690 1.00 84.12 96 LEU A C 1
ATOM 721 O O . LEU A 1 96 ? 26.731 -7.516 -32.358 1.00 84.12 96 LEU A O 1
ATOM 725 N N . PRO A 1 97 ? 28.091 -6.142 -33.517 1.00 82.31 97 PRO A N 1
ATOM 726 C CA . PRO A 1 97 ? 28.949 -7.224 -33.974 1.00 82.31 97 PRO A CA 1
ATOM 727 C C . PRO A 1 97 ? 29.803 -7.755 -32.816 1.00 82.31 97 PRO A C 1
ATOM 729 O O . PRO A 1 97 ? 29.971 -7.098 -31.785 1.00 82.31 97 PRO A O 1
ATOM 732 N N . ALA A 1 98 ? 30.372 -8.949 -32.997 1.00 86.12 98 ALA A N 1
ATOM 733 C CA . ALA A 1 98 ? 31.418 -9.431 -32.105 1.00 86.12 98 ALA A CA 1
ATOM 734 C C . ALA A 1 98 ? 32.590 -8.438 -32.091 1.00 86.12 98 ALA A C 1
ATOM 736 O O . ALA A 1 98 ? 32.887 -7.801 -33.103 1.00 86.12 98 ALA A O 1
ATOM 737 N N . TYR A 1 99 ? 33.246 -8.309 -30.938 1.00 86.50 99 TYR A N 1
ATOM 738 C CA . TYR A 1 99 ? 34.398 -7.428 -30.808 1.00 86.50 99 TYR A CA 1
ATOM 739 C C . TYR A 1 99 ? 35.519 -7.867 -31.756 1.00 86.50 99 TYR A C 1
ATOM 741 O O . TYR A 1 99 ? 35.987 -9.004 -31.690 1.00 86.50 99 TYR A O 1
ATOM 749 N N . ASP A 1 100 ? 35.960 -6.936 -32.596 1.00 89.50 100 ASP A N 1
ATOM 750 C CA . ASP A 1 100 ? 37.120 -7.082 -33.463 1.00 89.50 100 ASP A CA 1
ATOM 751 C C . ASP A 1 100 ? 38.144 -5.998 -33.085 1.00 89.50 100 ASP A C 1
ATOM 753 O O . ASP A 1 100 ? 37.822 -4.810 -33.165 1.00 89.50 100 ASP A O 1
ATOM 757 N N . PRO A 1 101 ? 39.365 -6.361 -32.651 1.00 90.19 101 PRO A N 1
ATOM 758 C CA . PRO A 1 101 ? 40.409 -5.389 -32.337 1.00 90.19 101 PRO A CA 1
ATOM 759 C C . PRO A 1 101 ? 40.998 -4.696 -33.579 1.00 90.19 101 PRO A C 1
ATOM 761 O O . PRO A 1 101 ? 41.734 -3.720 -33.427 1.00 90.19 101 PRO A O 1
ATOM 764 N N . LYS A 1 102 ? 40.727 -5.187 -34.799 1.00 93.56 102 LYS A N 1
ATOM 765 C CA . LYS A 1 102 ? 41.187 -4.604 -36.072 1.00 93.56 102 LYS A CA 1
ATOM 766 C C . LYS A 1 102 ? 40.057 -4.585 -37.116 1.00 93.56 102 LYS A C 1
ATOM 768 O O . LYS A 1 102 ? 40.189 -5.213 -38.168 1.00 93.56 102 LYS A O 1
ATOM 773 N N . PRO A 1 103 ? 38.974 -3.834 -36.856 1.00 90.56 103 PRO A N 1
ATOM 774 C CA . PRO A 1 103 ? 37.821 -3.803 -37.740 1.00 90.56 103 PRO A CA 1
ATOM 775 C C . PRO A 1 103 ? 38.179 -3.164 -39.085 1.00 90.56 103 PRO A C 1
ATOM 777 O O . PRO A 1 103 ? 38.958 -2.209 -39.158 1.00 90.56 103 PRO A O 1
ATOM 780 N N . SER A 1 104 ? 37.567 -3.661 -40.160 1.00 93.69 104 SER A N 1
ATOM 781 C CA . SER A 1 104 ? 37.585 -2.959 -41.444 1.00 93.69 104 SER A CA 1
ATOM 782 C C . SER A 1 104 ? 36.860 -1.612 -41.335 1.00 93.69 104 SER A C 1
ATOM 784 O O . SER A 1 104 ? 3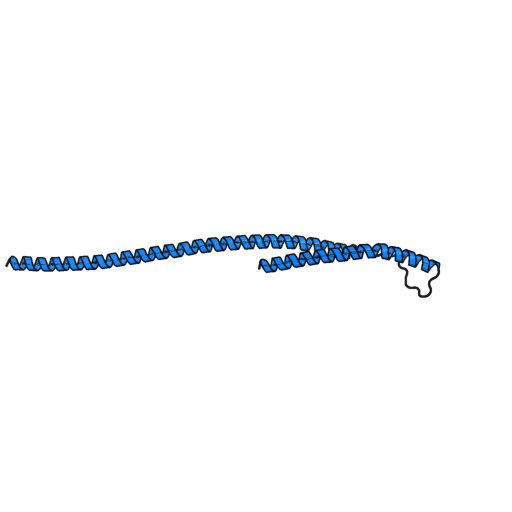6.054 -1.390 -40.428 1.00 93.69 104 SER A O 1
ATOM 786 N N . LEU A 1 105 ? 37.107 -0.703 -42.283 1.00 91.25 105 LEU A N 1
ATOM 787 C CA . LEU A 1 105 ? 36.402 0.581 -42.327 1.00 91.25 105 LEU A CA 1
ATOM 788 C C . LEU A 1 105 ? 34.876 0.388 -42.408 1.00 91.25 105 LEU A C 1
ATOM 790 O O . LEU A 1 105 ? 34.137 1.035 -41.672 1.00 91.25 105 LEU A O 1
ATOM 794 N N . ASP A 1 106 ? 34.410 -0.559 -43.223 1.00 90.50 106 ASP A N 1
ATOM 795 C CA . ASP A 1 106 ? 32.984 -0.889 -43.333 1.00 90.50 106 ASP A CA 1
ATOM 796 C C . ASP A 1 106 ? 32.416 -1.451 -42.019 1.00 90.50 106 ASP A C 1
ATOM 798 O O . ASP A 1 106 ? 31.296 -1.116 -41.625 1.00 90.50 106 ASP A O 1
ATOM 802 N N . ALA A 1 107 ? 33.200 -2.257 -41.293 1.00 89.75 107 ALA A N 1
ATOM 803 C CA . ALA A 1 107 ? 32.817 -2.759 -39.977 1.00 89.75 107 ALA A CA 1
ATOM 804 C C . ALA A 1 107 ? 32.722 -1.628 -38.937 1.00 89.75 107 ALA A C 1
ATOM 806 O O . ALA A 1 107 ? 31.799 -1.632 -38.123 1.00 89.75 107 ALA A O 1
ATOM 807 N N . LEU A 1 108 ? 33.611 -0.628 -38.992 1.00 90.00 108 LEU A N 1
ATOM 808 C CA . LEU A 1 108 ? 33.534 0.567 -38.142 1.00 90.00 108 LEU A CA 1
ATOM 809 C C . LEU A 1 108 ? 32.267 1.384 -38.415 1.00 90.00 108 LEU A C 1
ATOM 811 O O . LEU A 1 108 ? 31.591 1.789 -37.468 1.00 90.00 108 LEU A O 1
ATOM 815 N N . VAL A 1 109 ? 31.912 1.590 -39.688 1.00 91.31 109 VAL A N 1
ATOM 816 C CA . VAL A 1 109 ? 30.673 2.289 -40.077 1.00 91.31 109 VAL A CA 1
ATOM 817 C C . VAL A 1 109 ? 29.442 1.541 -39.556 1.00 91.31 109 VAL A C 1
ATOM 819 O O . VAL A 1 109 ? 28.563 2.147 -38.940 1.00 91.31 109 VAL A O 1
ATOM 822 N N . GLY A 1 110 ? 29.398 0.217 -39.734 1.00 89.88 110 GLY A N 1
ATOM 823 C CA . GLY A 1 110 ? 28.314 -0.620 -39.216 1.00 89.88 110 GLY A CA 1
ATOM 824 C C . GLY A 1 110 ? 28.219 -0.604 -37.687 1.00 89.88 110 GLY A C 1
ATOM 825 O O . GLY A 1 110 ? 27.121 -0.503 -37.135 1.00 89.88 110 GLY A O 1
ATOM 826 N N . MET A 1 111 ? 29.362 -0.638 -36.995 1.00 90.94 111 MET A N 1
ATOM 827 C CA . MET A 1 111 ? 29.428 -0.546 -35.537 1.00 90.94 111 MET A CA 1
ATOM 828 C C . MET A 1 111 ? 28.915 0.807 -35.036 1.00 90.94 111 MET A C 1
ATOM 830 O O . MET A 1 111 ? 28.111 0.837 -34.105 1.00 90.94 111 MET A O 1
ATOM 834 N N . HIS A 1 112 ? 29.312 1.914 -35.671 1.00 90.50 112 HIS A N 1
ATOM 835 C CA . HIS A 1 112 ? 28.834 3.251 -35.314 1.00 90.50 112 HIS A CA 1
ATOM 836 C C . HIS A 1 112 ? 27.311 3.370 -35.473 1.00 90.50 112 HIS A C 1
ATOM 838 O O . HIS A 1 112 ? 26.625 3.741 -34.523 1.00 90.50 112 HIS A O 1
ATOM 844 N N . ALA A 1 113 ? 26.761 2.934 -36.612 1.00 92.75 113 ALA A N 1
ATOM 845 C CA . ALA A 1 113 ? 25.314 2.925 -36.841 1.00 92.75 113 ALA A CA 1
ATOM 846 C C . ALA A 1 113 ? 24.555 2.044 -35.830 1.00 92.75 113 ALA A C 1
ATOM 848 O O . ALA A 1 113 ? 23.408 2.323 -35.471 1.00 92.75 113 ALA A O 1
ATOM 849 N N . CYS A 1 114 ? 25.172 0.959 -35.353 1.00 93.38 114 CYS A N 1
ATOM 850 C CA . CYS A 1 114 ? 24.578 0.162 -34.289 1.00 93.38 114 CYS A CA 1
ATOM 851 C C . CYS A 1 114 ? 24.626 0.859 -32.925 1.00 93.38 114 CYS A C 1
ATOM 853 O O . CYS A 1 114 ? 23.641 0.815 -32.187 1.00 93.38 114 CYS A O 1
ATOM 855 N N . LEU A 1 115 ? 25.735 1.521 -32.587 1.00 92.44 115 LEU A N 1
ATOM 856 C CA . LEU A 1 115 ? 25.848 2.297 -31.352 1.00 92.44 115 LEU A CA 1
ATOM 857 C C . LEU A 1 115 ? 24.798 3.409 -31.298 1.00 92.44 115 LEU A C 1
ATOM 859 O O . LEU A 1 115 ? 24.165 3.583 -30.260 1.00 92.44 115 LEU A O 1
ATOM 863 N N . GLU A 1 116 ? 24.529 4.087 -32.414 1.00 94.50 116 GLU A N 1
ATOM 864 C CA . GLU A 1 116 ? 23.442 5.069 -32.507 1.00 94.50 116 GLU A CA 1
ATOM 865 C C . GLU A 1 116 ? 22.078 4.445 -32.166 1.00 94.50 116 GLU A C 1
ATOM 867 O O . GLU A 1 116 ? 21.322 5.000 -31.366 1.00 94.50 116 GLU A O 1
ATOM 872 N N . LYS A 1 117 ? 21.780 3.246 -32.689 1.00 94.62 117 LYS A N 1
ATOM 873 C CA . LYS A 1 117 ? 20.554 2.499 -32.344 1.00 94.62 117 LYS A CA 1
ATOM 874 C C . LYS A 1 117 ? 20.518 2.089 -30.874 1.00 94.62 117 LYS A C 1
ATOM 876 O O . LYS A 1 117 ? 19.458 2.142 -30.252 1.00 94.62 117 LYS A O 1
ATOM 881 N N . LEU A 1 118 ? 21.655 1.677 -30.316 1.00 94.38 118 LEU A N 1
ATOM 882 C CA . LEU A 1 118 ? 21.758 1.291 -28.914 1.00 94.38 118 LEU A CA 1
ATOM 883 C C . LEU A 1 118 ? 21.529 2.490 -27.991 1.00 94.38 118 LEU A C 1
ATOM 885 O O . LEU A 1 118 ? 20.813 2.361 -27.002 1.00 94.38 118 LEU A O 1
ATOM 889 N N . VAL A 1 119 ? 22.079 3.660 -28.317 1.00 95.19 119 VAL A N 1
ATOM 890 C CA . VAL A 1 119 ? 21.842 4.907 -27.575 1.00 95.19 119 VAL A CA 1
ATOM 891 C C . VAL A 1 119 ? 20.373 5.314 -27.678 1.00 95.19 119 VAL A C 1
ATOM 893 O O . VAL A 1 119 ? 19.732 5.544 -26.653 1.00 95.19 119 VAL A O 1
ATOM 896 N N . ALA A 1 120 ? 19.809 5.314 -28.889 1.00 94.25 120 ALA A N 1
ATOM 897 C CA . ALA A 1 120 ? 18.406 5.651 -29.120 1.00 94.25 120 ALA A CA 1
ATOM 898 C C . ALA A 1 120 ? 17.430 4.726 -28.368 1.00 94.25 120 ALA A C 1
ATOM 900 O O . ALA A 1 120 ? 16.359 5.167 -27.962 1.00 94.25 120 ALA A O 1
ATOM 901 N N . TRP A 1 121 ? 17.798 3.461 -28.151 1.00 94.25 121 TRP A N 1
ATOM 902 C CA . TRP A 1 121 ? 17.021 2.510 -27.351 1.00 94.25 121 TRP A CA 1
ATOM 903 C C . TRP A 1 121 ? 17.268 2.647 -25.839 1.00 94.25 121 TRP A C 1
ATOM 905 O O . TRP A 1 121 ? 16.321 2.686 -25.053 1.00 94.25 121 TRP A O 1
ATOM 915 N N . SER A 1 122 ? 18.532 2.725 -25.415 1.00 95.00 122 SER A N 1
ATOM 916 C CA . SER A 1 122 ? 18.922 2.642 -23.999 1.00 95.00 122 SER A CA 1
ATOM 917 C C . SER A 1 122 ? 18.585 3.898 -23.201 1.00 95.00 122 SER A C 1
ATOM 919 O O . SER A 1 122 ? 18.198 3.785 -22.040 1.00 95.00 122 SER A O 1
ATOM 921 N N . VAL A 1 123 ? 18.676 5.086 -23.804 1.00 95.38 123 VAL A N 1
ATOM 922 C CA . VAL A 1 123 ? 18.371 6.359 -23.132 1.00 95.38 123 VAL A CA 1
ATOM 923 C C . VAL A 1 123 ? 16.909 6.433 -22.659 1.00 95.38 123 VAL A C 1
ATOM 925 O O . VAL A 1 123 ? 16.691 6.594 -21.453 1.00 95.38 123 VAL A O 1
ATOM 928 N N . PRO A 1 124 ? 15.888 6.284 -23.531 1.00 94.12 124 PRO A N 1
ATOM 929 C CA . PRO A 1 124 ? 14.492 6.340 -23.093 1.00 94.12 124 PRO A CA 1
ATOM 930 C C . PRO A 1 124 ? 14.114 5.158 -22.196 1.00 94.12 124 PRO A C 1
ATOM 932 O O . PRO A 1 124 ? 13.297 5.316 -21.283 1.00 94.12 124 PRO A O 1
ATOM 935 N N . LEU A 1 125 ? 14.726 3.987 -22.412 1.00 94.62 125 LEU A N 1
ATOM 936 C CA . LEU A 1 125 ? 14.538 2.838 -21.537 1.00 94.62 125 LEU A CA 1
ATOM 937 C C . LEU A 1 125 ? 15.033 3.137 -20.121 1.00 94.62 125 LEU A C 1
ATOM 939 O O . LEU A 1 125 ? 14.288 2.928 -19.171 1.00 94.62 125 LEU A O 1
ATOM 943 N N . ASN A 1 126 ? 16.252 3.655 -19.966 1.00 95.06 126 ASN A N 1
ATOM 944 C CA . ASN A 1 126 ? 16.815 3.967 -18.655 1.00 95.06 126 ASN A CA 1
ATOM 945 C C . ASN A 1 126 ? 15.975 5.015 -17.912 1.00 95.06 126 ASN A C 1
ATOM 947 O O . ASN A 1 126 ? 15.699 4.851 -16.726 1.00 95.06 126 ASN A O 1
ATOM 951 N N . ALA A 1 127 ? 15.506 6.051 -18.617 1.00 94.94 127 ALA A N 1
ATOM 952 C CA . ALA A 1 127 ? 14.605 7.049 -18.042 1.00 94.94 127 ALA A CA 1
ATOM 953 C C . ALA A 1 127 ? 13.291 6.416 -17.551 1.00 94.94 127 ALA A C 1
ATOM 955 O O . ALA A 1 127 ? 12.886 6.621 -16.407 1.00 94.94 127 ALA A O 1
ATOM 956 N N . SER A 1 128 ? 12.663 5.582 -18.387 1.00 95.38 128 SER A N 1
ATOM 957 C CA . SER A 1 128 ? 11.438 4.858 -18.022 1.00 95.38 128 SER A CA 1
ATOM 958 C C . SER A 1 128 ? 11.676 3.905 -16.853 1.00 95.38 128 SER A C 1
ATOM 960 O O . SER A 1 128 ? 10.833 3.770 -15.971 1.00 95.38 128 SER A O 1
ATOM 962 N N . TRP A 1 129 ? 12.835 3.250 -16.823 1.00 95.31 129 TRP A N 1
ATOM 963 C CA . TRP A 1 129 ? 13.188 2.294 -15.787 1.00 95.31 129 TRP A CA 1
ATOM 964 C C . TRP A 1 129 ? 13.382 2.978 -14.434 1.00 95.31 129 TRP A C 1
ATOM 966 O O . TRP A 1 129 ? 12.798 2.536 -13.442 1.00 95.31 129 TRP A O 1
ATOM 976 N N . ALA A 1 130 ? 14.124 4.087 -14.400 1.00 96.50 130 ALA A N 1
ATOM 977 C CA . ALA A 1 130 ? 14.299 4.900 -13.201 1.00 96.50 130 ALA A CA 1
ATOM 978 C C . ALA A 1 130 ? 12.953 5.394 -12.651 1.00 96.50 130 ALA A C 1
ATOM 980 O O . ALA A 1 130 ? 12.694 5.264 -11.455 1.00 96.50 130 ALA A O 1
ATOM 981 N N . GLU A 1 131 ? 12.075 5.880 -13.530 1.00 97.38 131 GLU A N 1
ATOM 982 C CA . GLU A 1 131 ? 10.760 6.379 -13.135 1.00 97.38 131 GLU A CA 1
ATOM 983 C C . GLU A 1 131 ? 9.863 5.271 -12.570 1.00 97.38 131 GLU A C 1
ATOM 985 O O . GLU A 1 131 ? 9.350 5.393 -11.460 1.00 97.38 131 GLU A O 1
ATOM 990 N N . ARG A 1 132 ? 9.729 4.136 -13.269 1.00 97.56 132 ARG A N 1
ATOM 991 C CA . ARG A 1 132 ? 8.912 3.011 -12.779 1.00 97.56 132 ARG A CA 1
ATOM 992 C C . ARG A 1 132 ? 9.445 2.429 -11.473 1.00 97.56 132 ARG A C 1
ATOM 994 O O . ARG A 1 132 ? 8.660 2.029 -10.615 1.00 97.56 132 ARG A O 1
ATOM 1001 N N . LYS A 1 133 ? 10.771 2.399 -11.302 1.00 97.94 133 LYS A N 1
ATOM 1002 C CA . LYS A 1 133 ? 11.402 1.972 -10.047 1.00 97.94 133 LYS A CA 1
ATOM 1003 C C . LYS A 1 133 ? 11.007 2.895 -8.901 1.00 97.94 133 LYS A C 1
ATOM 1005 O O . LYS A 1 133 ? 10.634 2.417 -7.833 1.00 97.94 133 LYS A O 1
ATOM 1010 N N . ARG A 1 134 ? 11.086 4.208 -9.133 1.00 98.38 134 ARG A N 1
ATOM 1011 C CA . ARG A 1 134 ? 10.698 5.234 -8.164 1.00 98.38 134 ARG A CA 1
ATOM 1012 C C . ARG A 1 134 ? 9.229 5.085 -7.773 1.00 98.38 134 ARG A C 1
ATOM 1014 O O . ARG A 1 134 ? 8.946 4.990 -6.586 1.00 98.38 134 ARG A O 1
ATOM 1021 N N . GLU A 1 135 ? 8.324 4.968 -8.745 1.00 98.25 135 GLU A N 1
ATOM 1022 C CA . GLU A 1 135 ? 6.890 4.782 -8.481 1.00 98.25 135 GLU A CA 1
ATOM 1023 C C . GLU A 1 135 ? 6.593 3.525 -7.642 1.00 98.25 135 GLU A C 1
ATOM 1025 O O . GLU A 1 135 ? 5.806 3.590 -6.700 1.00 98.25 135 GLU A O 1
ATOM 1030 N N . CYS A 1 136 ? 7.220 2.385 -7.962 1.00 98.50 136 CYS A N 1
ATOM 1031 C CA . CYS A 1 136 ? 7.063 1.149 -7.185 1.00 98.50 136 CYS A CA 1
ATOM 1032 C C . CYS A 1 136 ? 7.567 1.323 -5.744 1.00 98.50 136 CYS A C 1
ATOM 1034 O O . CYS A 1 136 ? 6.863 0.966 -4.801 1.00 98.50 136 CYS A O 1
ATOM 1036 N N . ASN A 1 137 ? 8.745 1.927 -5.560 1.00 98.50 137 ASN A N 1
ATOM 1037 C CA . ASN A 1 137 ? 9.313 2.166 -4.233 1.00 98.50 137 ASN A CA 1
ATOM 1038 C C . ASN A 1 137 ? 8.448 3.114 -3.390 1.00 98.50 137 ASN A C 1
ATOM 1040 O O . ASN A 1 137 ? 8.193 2.830 -2.224 1.00 98.50 137 ASN A O 1
ATOM 1044 N N . GLU A 1 138 ? 7.970 4.215 -3.973 1.00 98.56 138 GLU A N 1
ATOM 1045 C CA . GLU A 1 138 ? 7.095 5.170 -3.284 1.00 98.56 138 GLU A CA 1
ATOM 1046 C C . GLU A 1 138 ? 5.770 4.519 -2.864 1.00 98.56 138 GLU A C 1
ATOM 1048 O O . GLU A 1 138 ? 5.287 4.747 -1.753 1.00 98.56 138 GLU A O 1
ATOM 1053 N N . ALA A 1 139 ? 5.180 3.688 -3.728 1.00 98.44 139 ALA A N 1
ATOM 1054 C CA . ALA A 1 139 ? 3.962 2.956 -3.398 1.00 98.44 139 ALA A CA 1
ATOM 1055 C C . ALA A 1 139 ? 4.205 1.906 -2.297 1.00 98.44 139 ALA A C 1
ATOM 1057 O O . ALA A 1 139 ? 3.397 1.788 -1.374 1.00 98.44 139 ALA A O 1
ATOM 1058 N N . ALA A 1 140 ? 5.342 1.203 -2.341 1.00 98.44 140 ALA A N 1
ATOM 1059 C CA . ALA A 1 140 ? 5.738 0.250 -1.307 1.00 98.44 140 ALA A CA 1
ATOM 1060 C C . ALA A 1 140 ? 5.965 0.928 0.053 1.00 98.44 140 ALA A C 1
ATOM 1062 O O . ALA A 1 140 ? 5.503 0.425 1.075 1.00 98.44 140 ALA A O 1
ATOM 1063 N N . GLU A 1 141 ? 6.605 2.100 0.073 1.00 98.44 141 GLU A N 1
ATOM 1064 C CA . GLU A 1 141 ? 6.805 2.886 1.293 1.00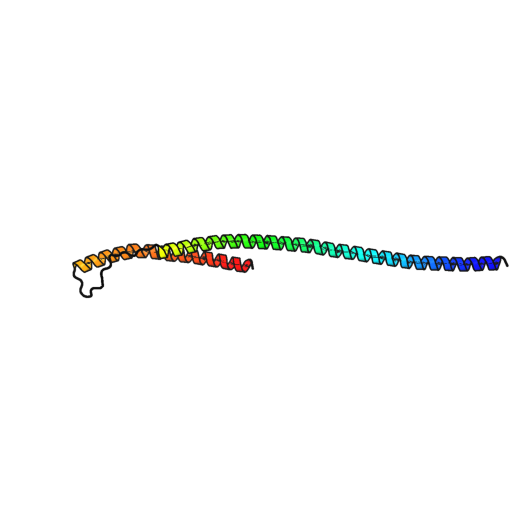 98.44 141 GLU A CA 1
ATOM 1065 C C . GLU A 1 141 ? 5.469 3.363 1.883 1.00 98.44 141 GLU A C 1
ATOM 1067 O O . GLU A 1 141 ? 5.241 3.237 3.088 1.00 98.44 141 GLU A O 1
ATOM 1072 N N . LYS A 1 142 ? 4.554 3.874 1.045 1.00 98.19 142 LYS A N 1
ATOM 1073 C CA . LYS A 1 142 ? 3.205 4.275 1.482 1.00 98.19 142 LYS A CA 1
ATOM 1074 C C . LYS A 1 142 ? 2.433 3.102 2.083 1.00 98.19 142 LYS A C 1
ATOM 1076 O O . LYS A 1 142 ? 1.840 3.255 3.150 1.00 98.19 142 LYS A O 1
ATOM 1081 N N . HIS A 1 143 ? 2.454 1.945 1.422 1.00 98.31 143 HIS A N 1
ATOM 1082 C CA . HIS A 1 143 ? 1.823 0.730 1.929 1.00 98.31 143 HIS A CA 1
ATOM 1083 C C . HIS A 1 143 ? 2.447 0.285 3.262 1.00 98.31 143 HIS A C 1
ATOM 1085 O O . HIS A 1 143 ? 1.711 0.007 4.208 1.00 98.31 143 HIS A O 1
ATOM 1091 N N . GLY A 1 144 ? 3.780 0.295 3.377 1.00 98.00 144 GLY A N 1
ATOM 1092 C CA . GLY A 1 144 ? 4.492 -0.041 4.615 1.00 98.00 144 GLY A CA 1
ATOM 1093 C C . GLY A 1 144 ? 4.094 0.856 5.790 1.00 98.00 144 GLY A C 1
ATOM 1094 O O . GLY A 1 144 ? 3.686 0.353 6.834 1.00 98.00 144 GLY A O 1
ATOM 1095 N N . LYS A 1 145 ? 4.080 2.181 5.591 1.00 97.94 145 LYS A N 1
ATOM 1096 C CA . LYS A 1 145 ? 3.623 3.143 6.613 1.00 97.94 145 LYS A CA 1
ATOM 1097 C C . LYS A 1 145 ? 2.169 2.918 7.025 1.00 97.94 145 LYS A C 1
ATOM 1099 O O . LYS A 1 145 ? 1.827 3.076 8.194 1.00 97.94 145 LYS A O 1
ATOM 1104 N N . MET A 1 146 ? 1.297 2.571 6.076 1.00 97.56 146 MET A N 1
ATOM 1105 C CA . MET A 1 146 ? -0.100 2.281 6.399 1.00 97.56 146 MET A CA 1
ATOM 1106 C C . MET A 1 146 ? -0.244 0.964 7.169 1.00 97.56 146 MET A C 1
ATOM 1108 O O . MET A 1 146 ? -1.017 0.908 8.119 1.00 97.56 146 MET A O 1
ATOM 1112 N N . THR A 1 147 ? 0.541 -0.054 6.813 1.00 96.44 147 THR A N 1
ATOM 1113 C CA . THR A 1 147 ? 0.600 -1.339 7.527 1.00 96.44 147 THR A CA 1
ATOM 1114 C C . THR A 1 147 ? 0.989 -1.124 8.993 1.00 96.44 147 THR A C 1
ATOM 1116 O O . THR A 1 147 ? 0.309 -1.610 9.892 1.00 96.44 147 THR A O 1
ATOM 1119 N N . GLU A 1 148 ? 2.044 -0.341 9.246 1.00 96.38 148 GLU A N 1
ATOM 1120 C CA . GLU A 1 148 ? 2.495 0.018 10.600 1.00 96.38 148 GLU A CA 1
ATOM 1121 C C . GLU A 1 148 ? 1.452 0.820 11.380 1.00 96.38 148 GLU A C 1
ATOM 1123 O O . GLU A 1 148 ? 1.321 0.649 12.584 1.00 96.38 148 GLU A O 1
ATOM 1128 N N . LYS A 1 149 ? 0.696 1.691 10.704 1.00 94.38 149 LYS A N 1
ATOM 1129 C CA . LYS A 1 149 ? -0.364 2.486 11.333 1.00 94.38 149 LYS A CA 1
ATOM 1130 C C . LYS A 1 149 ? -1.588 1.648 11.716 1.00 94.38 149 LYS A C 1
ATOM 1132 O O . LYS A 1 149 ? -2.304 2.022 12.644 1.00 94.38 149 LYS A O 1
ATOM 1137 N N . CYS A 1 150 ? -1.887 0.597 10.954 1.00 91.25 150 CYS A N 1
ATOM 1138 C CA . CYS A 1 150 ? -3.084 -0.215 11.164 1.00 91.25 150 CYS A CA 1
ATOM 1139 C C . CYS A 1 150 ? -2.884 -1.374 12.138 1.00 91.25 150 CYS A C 1
ATOM 1141 O O . CYS A 1 150 ? -3.877 -1.815 12.717 1.00 91.25 150 CYS A O 1
ATOM 1143 N N . ASN A 1 151 ? -1.657 -1.877 12.283 1.00 84.88 151 ASN A N 1
ATOM 1144 C CA . ASN A 1 151 ? -1.303 -2.927 13.243 1.00 84.88 151 ASN A CA 1
ATOM 1145 C C . ASN A 1 151 ? -1.105 -2.367 14.656 1.00 84.88 151 ASN A C 1
ATOM 1147 O O . ASN A 1 151 ? -1.448 -3.111 15.601 1.00 84.88 151 ASN A O 1
#

Secondary structure (DSSP, 8-state):
-HHHHHHHHHHHHHHHHHHHHHHHHHHHHHHHHHHHHHHHHHHHHHHHHHHHHHHHHHHHHHHHHHHHHHHHHHHHHHHHHHHHHHHHT----TT-PPP-SS--HHHHHHHHHHHHHHHHHHHHHHHHHHHHHHHHHHHHHHHHHHHHHH-

Organism: Alexandrium catenella (NCBI:txid2925)

pLDDT: mean 92.2, std 5.61, range [71.38, 98.56]

Radius of gyration: 46.49 Å; chains: 1; bounding box: 97×16×136 Å